Protein AF-A0A974UAM2-F1 (afdb_monomer_lite)

Secondary structure (DSSP, 8-state):
--HHHHHHHHHHHHHHHHHH-HHHHHHHHH-HHHHHHH-BTTB-----HHHHHHHHH---SSHHHHHHHHHT-

Foldseek 3Di:
DCPVVLLVVLLVVLLVQVVVDVVLVVVCQVFVLVSQCVDGPPDHRPDDPVLSVQSRPDHDPGSVSSSVSNVVD

Structure (mmCIF, N/CA/C/O backbone):
data_AF-A0A974UAM2-F1
#
_entry.id   AF-A0A974UAM2-F1
#
loop_
_atom_site.group_PDB
_atom_site.id
_atom_site.type_symbol
_atom_site.label_atom_id
_atom_site.label_alt_id
_atom_site.label_comp_id
_atom_site.label_asym_id
_atom_site.label_entity_id
_atom_site.label_seq_id
_atom_site.pdbx_PDB_ins_code
_atom_site.Cartn_x
_atom_site.Cartn_y
_atom_site.Cartn_z
_atom_site.occupancy
_atom_site.B_iso_or_equiv
_atom_site.auth_seq_id
_atom_site.auth_comp_id
_atom_site.auth_asym_id
_atom_site.auth_atom_id
_atom_site.pdbx_PDB_model_num
ATOM 1 N N . MET A 1 1 ? -3.353 1.791 23.761 1.00 47.03 1 MET A N 1
ATOM 2 C CA . MET A 1 1 ? -2.699 2.874 22.987 1.00 47.03 1 MET A CA 1
ATOM 3 C C . MET A 1 1 ? -1.874 2.369 21.782 1.00 47.03 1 MET A C 1
ATOM 5 O O . MET A 1 1 ? -1.142 3.151 21.203 1.00 47.03 1 MET A O 1
ATOM 9 N N . THR A 1 2 ? -2.007 1.112 21.325 1.00 56.75 2 THR A N 1
ATOM 10 C CA . THR A 1 2 ? -1.060 0.481 20.369 1.00 56.75 2 THR A CA 1
ATOM 11 C C . THR A 1 2 ? -1.511 0.385 18.902 1.00 56.75 2 THR A C 1
ATOM 13 O O . THR A 1 2 ? -0.677 0.139 18.038 1.00 56.75 2 THR A O 1
ATOM 16 N N . LYS A 1 3 ? -2.795 0.593 18.571 1.00 58.38 3 LYS A N 1
ATOM 17 C CA . LYS A 1 3 ? -3.332 0.301 17.221 1.00 58.38 3 LYS A CA 1
ATOM 18 C C . LYS A 1 3 ? -2.695 1.113 16.079 1.00 58.38 3 LYS A C 1
ATOM 20 O O . LYS A 1 3 ? -2.467 0.551 15.015 1.00 58.38 3 LYS A O 1
ATOM 25 N N . ASN A 1 4 ? -2.367 2.390 16.291 1.00 68.50 4 ASN A N 1
ATOM 26 C CA . ASN A 1 4 ? -1.816 3.246 15.228 1.00 68.50 4 ASN A CA 1
ATOM 27 C C . ASN A 1 4 ? -0.395 2.859 14.801 1.00 68.50 4 ASN A C 1
ATOM 29 O O . ASN A 1 4 ? -0.063 2.972 13.626 1.00 68.50 4 ASN A O 1
ATOM 33 N N . PHE A 1 5 ? 0.438 2.389 15.731 1.00 76.56 5 PHE A N 1
ATOM 34 C CA . PHE A 1 5 ? 1.834 2.066 15.431 1.00 76.56 5 PHE A CA 1
ATOM 35 C C . PHE A 1 5 ? 1.953 0.854 14.498 1.00 76.56 5 PHE A C 1
ATOM 37 O O . PHE A 1 5 ? 2.738 0.875 13.554 1.00 76.56 5 PHE A O 1
ATOM 44 N N . HIS A 1 6 ? 1.111 -0.164 14.704 1.00 82.06 6 HIS A N 1
ATOM 45 C CA . HIS A 1 6 ? 1.080 -1.345 13.840 1.00 82.06 6 HIS A CA 1
ATOM 46 C C . HIS A 1 6 ? 0.667 -1.004 12.404 1.00 82.06 6 HIS A C 1
ATOM 48 O O . HIS A 1 6 ? 1.281 -1.493 11.466 1.00 82.06 6 HIS A O 1
ATOM 54 N N . ILE A 1 7 ? -0.315 -0.115 12.216 1.00 84.38 7 ILE A N 1
ATOM 55 C CA . ILE A 1 7 ? -0.753 0.299 10.872 1.00 84.38 7 ILE A CA 1
ATOM 56 C C . ILE A 1 7 ? 0.373 1.036 10.134 1.00 84.38 7 ILE A C 1
ATOM 58 O O . ILE A 1 7 ? 0.634 0.758 8.968 1.00 84.38 7 ILE A O 1
ATOM 62 N N . GLN A 1 8 ? 1.090 1.927 10.822 1.00 86.38 8 GLN A N 1
ATOM 63 C CA . GLN A 1 8 ? 2.220 2.659 10.240 1.00 86.38 8 GLN A CA 1
ATOM 64 C C . GLN A 1 8 ? 3.389 1.731 9.864 1.00 86.38 8 GLN A C 1
ATOM 66 O O . GLN A 1 8 ? 4.046 1.940 8.840 1.00 86.38 8 GLN A O 1
ATOM 71 N N . GLN A 1 9 ? 3.629 0.673 10.648 1.00 89.44 9 GLN A N 1
ATOM 72 C CA . GLN A 1 9 ? 4.594 -0.369 10.287 1.00 89.44 9 GLN A CA 1
ATOM 73 C C . GLN A 1 9 ? 4.155 -1.144 9.044 1.00 89.44 9 GLN A C 1
ATOM 75 O O . GLN A 1 9 ? 4.970 -1.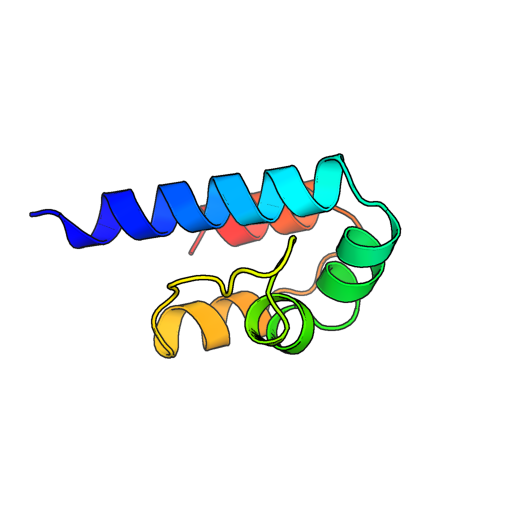345 8.147 1.00 89.44 9 GLN A O 1
ATOM 80 N N . GLU A 1 10 ? 2.879 -1.518 8.948 1.00 90.50 10 GLU A N 1
ATOM 81 C CA . GLU A 1 10 ? 2.341 -2.210 7.773 1.00 90.50 10 GLU A CA 1
ATOM 82 C C . GLU A 1 10 ? 2.409 -1.340 6.514 1.00 90.50 10 GLU A C 1
ATOM 84 O O . GLU A 1 10 ? 2.786 -1.827 5.451 1.00 90.50 10 GLU A O 1
ATOM 89 N N . PHE A 1 11 ? 2.136 -0.038 6.628 1.00 90.56 11 PHE A N 1
ATOM 90 C CA . PHE A 1 11 ? 2.312 0.916 5.530 1.00 90.56 11 PHE A CA 1
ATOM 91 C C . PHE A 1 11 ? 3.773 1.046 5.115 1.00 90.56 11 PHE A C 1
ATOM 93 O O . PHE A 1 11 ? 4.079 0.995 3.925 1.00 90.56 11 PHE A O 1
ATOM 100 N N . SER A 1 12 ? 4.689 1.136 6.079 1.00 90.69 12 SER A N 1
ATOM 101 C CA . SER A 1 12 ? 6.124 1.137 5.788 1.00 90.69 12 SER A CA 1
ATOM 102 C C . SER A 1 12 ? 6.530 -0.146 5.057 1.00 90.69 12 SER A C 1
ATOM 104 O O . SER A 1 12 ? 7.189 -0.078 4.023 1.00 90.69 12 SER A O 1
ATOM 106 N N . ARG A 1 13 ? 6.061 -1.311 5.524 1.00 91.62 13 ARG A N 1
ATOM 107 C CA . ARG A 1 13 ? 6.322 -2.625 4.915 1.00 91.62 13 ARG A CA 1
ATOM 108 C C . ARG A 1 13 ? 5.760 -2.714 3.493 1.00 91.62 13 ARG A C 1
ATOM 110 O O . ARG A 1 13 ? 6.447 -3.196 2.592 1.00 91.62 13 ARG A O 1
ATOM 117 N N . LEU A 1 14 ? 4.549 -2.200 3.278 1.00 91.38 14 LEU A N 1
ATOM 118 C CA . LEU A 1 14 ? 3.877 -2.123 1.979 1.00 91.38 14 LEU A CA 1
ATOM 119 C C . LEU A 1 14 ? 4.664 -1.256 0.989 1.00 91.38 14 LEU A C 1
ATOM 121 O O . LEU A 1 14 ? 4.903 -1.664 -0.150 1.00 91.38 14 LEU A O 1
ATOM 125 N N . LEU A 1 15 ? 5.103 -0.076 1.431 1.00 92.12 15 LEU A N 1
ATOM 126 C CA . LEU A 1 15 ? 5.914 0.827 0.621 1.00 92.12 15 LEU A CA 1
ATOM 127 C C . LEU A 1 15 ? 7.278 0.207 0.314 1.00 92.12 15 LEU A C 1
ATOM 129 O O . LEU A 1 15 ? 7.683 0.201 -0.846 1.00 92.12 15 LEU A O 1
ATOM 133 N N . THR A 1 16 ? 7.957 -0.390 1.298 1.00 92.88 16 THR A N 1
ATOM 134 C CA . THR A 1 16 ? 9.224 -1.103 1.082 1.00 92.88 16 THR A CA 1
ATOM 135 C C . THR A 1 16 ? 9.070 -2.212 0.045 1.00 92.88 16 THR A C 1
ATOM 137 O O . THR A 1 16 ? 9.874 -2.276 -0.883 1.00 92.88 16 THR A O 1
ATOM 140 N N . ALA A 1 17 ? 8.016 -3.030 0.132 1.00 92.69 17 ALA A N 1
ATOM 141 C CA . ALA A 1 17 ? 7.711 -4.068 -0.852 1.00 92.69 17 ALA A CA 1
ATOM 142 C C . ALA A 1 17 ? 7.566 -3.499 -2.275 1.00 92.69 17 ALA A C 1
ATOM 144 O O . ALA A 1 17 ? 8.111 -4.050 -3.233 1.00 92.69 17 ALA A O 1
ATOM 145 N N . ALA A 1 18 ? 6.884 -2.361 -2.418 1.00 92.81 18 ALA A N 1
ATOM 146 C CA . ALA A 1 18 ? 6.728 -1.674 -3.698 1.00 92.81 18 ALA A CA 1
ATOM 147 C C . ALA A 1 18 ? 8.019 -0.996 -4.196 1.00 92.81 18 ALA A C 1
ATOM 149 O O . ALA A 1 18 ? 8.208 -0.853 -5.406 1.00 92.81 18 ALA A O 1
ATOM 150 N N . VAL A 1 19 ? 8.928 -0.594 -3.304 1.00 93.12 19 VAL A N 1
ATOM 151 C CA . VAL A 1 19 ? 10.249 -0.074 -3.690 1.00 93.12 19 VAL A CA 1
ATOM 152 C C . VAL A 1 19 ? 11.137 -1.198 -4.228 1.00 93.12 19 VAL A C 1
ATOM 154 O O . VAL A 1 19 ? 11.735 -1.038 -5.290 1.00 93.12 19 VAL A O 1
ATOM 157 N N . ILE A 1 20 ? 11.207 -2.338 -3.532 1.00 93.81 20 ILE A N 1
ATOM 158 C CA . ILE A 1 20 ? 12.128 -3.433 -3.888 1.00 93.81 20 ILE A CA 1
ATOM 159 C C . ILE A 1 20 ? 11.595 -4.339 -5.005 1.00 93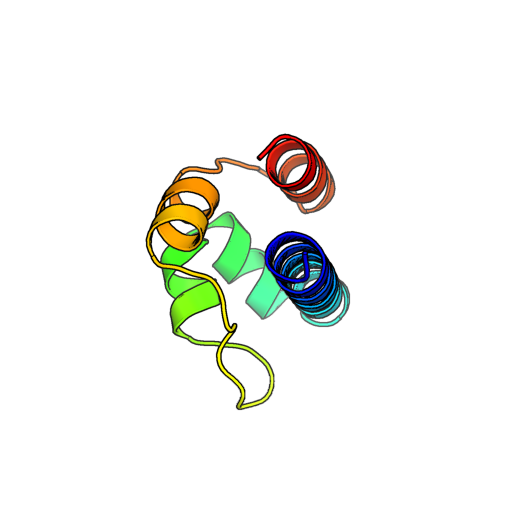.81 20 ILE A C 1
ATOM 161 O O . ILE A 1 20 ? 12.378 -5.008 -5.676 1.00 93.81 20 ILE A O 1
ATOM 165 N N . ASN A 1 21 ? 10.276 -4.378 -5.223 1.00 92.50 21 ASN A N 1
ATOM 166 C CA . ASN A 1 21 ? 9.651 -5.234 -6.226 1.00 92.50 21 ASN A CA 1
ATOM 167 C C . ASN A 1 21 ? 8.761 -4.425 -7.181 1.00 92.50 21 ASN A C 1
ATOM 169 O O . ASN A 1 21 ? 7.615 -4.078 -6.885 1.00 92.50 21 ASN A O 1
ATOM 173 N N . GLY A 1 22 ? 9.278 -4.178 -8.387 1.00 91.12 22 GLY A N 1
ATOM 174 C CA . GLY A 1 22 ? 8.568 -3.428 -9.424 1.00 91.12 22 GLY A CA 1
ATOM 175 C C . GLY A 1 22 ? 7.282 -4.098 -9.925 1.00 91.12 22 GLY A C 1
ATOM 176 O O . GLY A 1 22 ? 6.363 -3.392 -10.345 1.00 91.12 22 GLY A O 1
ATOM 177 N N . SER A 1 23 ? 7.182 -5.429 -9.860 1.00 90.94 23 SER A N 1
ATOM 178 C CA . SER A 1 23 ? 5.963 -6.168 -10.219 1.00 90.94 23 SER A CA 1
ATOM 179 C C . SER A 1 23 ? 4.881 -5.989 -9.158 1.00 90.94 23 SER A C 1
ATOM 181 O O . SER A 1 23 ? 3.738 -5.689 -9.502 1.00 90.94 23 SER A O 1
ATOM 183 N N . PHE A 1 24 ? 5.251 -6.077 -7.876 1.00 91.69 24 PHE A N 1
ATOM 184 C CA . PHE A 1 24 ? 4.347 -5.774 -6.766 1.00 91.69 24 PHE A CA 1
ATOM 185 C C . PHE A 1 24 ? 3.873 -4.323 -6.827 1.00 91.69 24 PHE A C 1
ATOM 187 O O . PHE A 1 24 ? 2.679 -4.075 -6.739 1.00 91.69 24 PHE A O 1
ATOM 194 N N . ARG A 1 25 ? 4.772 -3.366 -7.088 1.00 92.56 25 ARG A N 1
ATOM 195 C CA . ARG A 1 25 ? 4.403 -1.955 -7.276 1.00 92.56 25 ARG A CA 1
ATOM 196 C C . ARG A 1 25 ? 3.360 -1.761 -8.370 1.00 92.56 25 ARG A C 1
ATOM 198 O O . ARG A 1 25 ? 2.383 -1.056 -8.159 1.00 92.56 25 ARG A O 1
ATOM 205 N N . LYS A 1 26 ? 3.552 -2.380 -9.540 1.00 92.38 26 LYS A N 1
ATOM 206 C CA . LYS A 1 26 ? 2.568 -2.312 -10.632 1.00 92.38 26 LY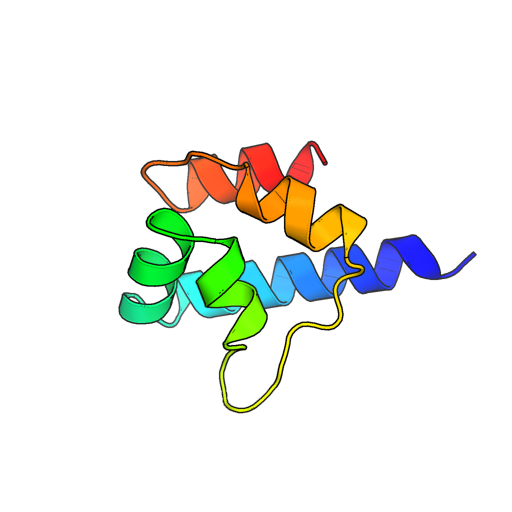S A CA 1
ATOM 207 C C . LYS A 1 26 ? 1.228 -2.916 -10.210 1.00 92.38 26 LYS A C 1
ATOM 209 O O . LYS A 1 26 ? 0.189 -2.337 -10.509 1.00 92.38 26 LYS A O 1
ATOM 214 N N . ALA A 1 27 ? 1.246 -4.041 -9.495 1.00 92.00 27 ALA A N 1
ATOM 215 C CA . ALA A 1 27 ? 0.033 -4.654 -8.962 1.00 92.00 27 ALA A CA 1
ATOM 216 C C . ALA A 1 27 ? -0.668 -3.752 -7.932 1.00 92.00 27 ALA A C 1
ATOM 218 O O . ALA A 1 27 ? -1.882 -3.595 -8.007 1.00 92.00 27 ALA A O 1
ATOM 219 N N . LEU A 1 28 ? 0.093 -3.120 -7.034 1.00 92.31 28 LEU A N 1
ATOM 220 C CA . LEU A 1 28 ? -0.392 -2.199 -6.008 1.00 92.31 28 LEU A CA 1
ATOM 221 C C . LEU A 1 28 ? -1.044 -0.956 -6.619 1.00 92.31 28 LEU A C 1
ATOM 223 O O . LEU A 1 28 ? -2.136 -0.589 -6.211 1.00 92.31 28 LEU A O 1
ATOM 227 N N . LEU A 1 29 ? -0.416 -0.340 -7.625 1.00 91.69 29 LEU A N 1
ATOM 228 C CA . LEU A 1 29 ? -0.966 0.841 -8.302 1.00 91.69 29 LEU A CA 1
ATOM 229 C C . LEU A 1 29 ? -2.191 0.503 -9.166 1.00 91.69 29 LEU A C 1
ATOM 231 O O . LEU A 1 29 ? -3.103 1.313 -9.293 1.00 91.69 29 LEU A O 1
ATOM 235 N N . ASN A 1 30 ? -2.236 -0.700 -9.748 1.00 92.31 30 ASN A N 1
ATOM 236 C CA . ASN A 1 30 ? -3.371 -1.141 -10.558 1.00 92.31 30 ASN A CA 1
ATOM 237 C C . ASN A 1 30 ? -4.577 -1.568 -9.702 1.00 92.31 30 ASN A C 1
ATOM 239 O O . ASN A 1 30 ? -5.723 -1.256 -10.023 1.00 92.31 30 ASN A O 1
ATOM 243 N N . ASN A 1 31 ? -4.332 -2.321 -8.626 1.00 91.00 31 ASN A N 1
ATOM 244 C CA . ASN A 1 31 ? -5.361 -2.791 -7.706 1.00 91.00 31 ASN A CA 1
ATOM 245 C C . ASN A 1 31 ? -4.785 -2.966 -6.285 1.00 91.00 31 ASN A C 1
ATOM 247 O O . ASN A 1 31 ? -4.338 -4.065 -5.926 1.00 91.00 31 ASN A O 1
ATOM 251 N N . PRO A 1 32 ? -4.815 -1.900 -5.465 1.00 90.31 32 PRO A N 1
ATOM 252 C CA . PRO A 1 32 ? -4.172 -1.918 -4.159 1.00 90.31 32 PRO A CA 1
ATOM 253 C C . PRO A 1 32 ? -4.793 -2.937 -3.202 1.00 90.31 32 PRO A C 1
ATOM 255 O O . PRO A 1 32 ? -4.065 -3.649 -2.514 1.00 90.31 32 PRO A O 1
ATOM 258 N N . GLY A 1 33 ? -6.117 -3.103 -3.229 1.00 89.31 33 GLY A N 1
ATOM 259 C CA . GLY A 1 33 ? -6.810 -4.098 -2.407 1.00 89.31 33 GLY A CA 1
ATOM 260 C C . GLY A 1 33 ? -6.371 -5.528 -2.706 1.00 89.31 33 GLY A C 1
ATOM 261 O O . GLY A 1 33 ? -6.072 -6.300 -1.793 1.00 89.31 33 GLY A O 1
ATOM 262 N N . LYS A 1 34 ? -6.250 -5.875 -3.993 1.00 89.31 34 LYS A N 1
ATOM 263 C CA . LYS A 1 34 ? -5.780 -7.204 -4.400 1.00 89.31 34 LYS A CA 1
ATOM 264 C C . LYS A 1 34 ? -4.314 -7.426 -4.031 1.00 89.31 34 LYS A C 1
ATOM 266 O O . LYS A 1 34 ? -3.971 -8.524 -3.599 1.00 89.31 34 LYS A O 1
ATOM 271 N N . ALA A 1 35 ? -3.461 -6.416 -4.191 1.00 90.56 35 ALA A N 1
ATOM 272 C CA . ALA A 1 35 ? -2.045 -6.511 -3.837 1.00 90.56 35 ALA A CA 1
ATOM 273 C C . ALA A 1 35 ? -1.853 -6.735 -2.329 1.00 90.56 35 ALA A C 1
ATOM 275 O O . ALA A 1 35 ? -1.097 -7.616 -1.933 1.00 90.56 35 ALA A O 1
ATOM 276 N N . ILE A 1 36 ? -2.605 -6.011 -1.499 1.00 90.25 36 ILE A N 1
ATOM 277 C CA . ILE A 1 36 ? -2.582 -6.161 -0.040 1.00 90.25 36 ILE A CA 1
ATOM 278 C C . ILE A 1 36 ? -3.116 -7.534 0.379 1.00 90.25 36 ILE A C 1
ATOM 280 O O . ILE A 1 36 ? -2.477 -8.231 1.163 1.00 90.25 36 ILE A O 1
ATOM 284 N N . SER A 1 37 ? -4.243 -7.971 -0.190 1.00 86.56 37 SER A N 1
ATOM 285 C CA . SER A 1 37 ? -4.818 -9.287 0.119 1.00 86.56 37 SER A CA 1
ATOM 286 C C . SER A 1 37 ? -3.944 -10.454 -0.349 1.00 86.56 37 SER A C 1
ATOM 288 O O . SER A 1 37 ? -4.049 -11.541 0.211 1.00 86.56 37 SER A O 1
ATOM 290 N N . SER A 1 38 ? -3.112 -10.250 -1.374 1.00 86.69 38 SER A N 1
ATOM 291 C CA . SER A 1 38 ? -2.159 -11.264 -1.849 1.00 86.69 38 SER A CA 1
ATOM 292 C C . SER A 1 38 ? -0.913 -11.346 -0.964 1.00 86.69 38 SER A C 1
ATOM 294 O O . SER A 1 38 ? -0.188 -12.337 -1.028 1.00 86.69 38 SER A O 1
ATOM 296 N N . GLY A 1 39 ? -0.663 -10.319 -0.147 1.00 87.88 39 GLY A N 1
ATOM 297 C CA . GLY A 1 39 ? 0.531 -10.224 0.677 1.00 87.88 39 GLY A CA 1
ATOM 298 C C . GLY A 1 39 ? 1.807 -9.967 -0.125 1.00 87.88 39 GLY A C 1
ATOM 299 O O . GLY A 1 39 ? 1.795 -9.731 -1.336 1.00 87.88 39 GLY A O 1
ATOM 300 N N . PHE A 1 40 ? 2.938 -10.006 0.571 1.00 88.38 40 PHE A N 1
ATOM 301 C CA . PHE A 1 40 ? 4.261 -9.860 -0.015 1.00 88.38 40 PHE A CA 1
ATOM 302 C C . PHE A 1 40 ? 5.270 -10.765 0.696 1.00 88.38 40 PHE A C 1
ATOM 304 O O . PHE A 1 40 ? 5.281 -10.860 1.919 1.00 88.38 40 PHE A O 1
ATOM 311 N N . GLY A 1 41 ? 6.135 -11.440 -0.069 1.00 81.38 41 GLY A N 1
ATOM 312 C CA . GLY A 1 41 ? 7.190 -12.286 0.503 1.00 81.38 41 GLY A CA 1
ATOM 313 C C . GLY A 1 41 ? 6.688 -13.524 1.258 1.00 81.38 41 GLY A C 1
ATOM 314 O O . GLY A 1 41 ? 7.426 -14.066 2.070 1.00 81.38 41 GLY A O 1
ATOM 315 N N . GLY A 1 42 ? 5.453 -13.970 0.999 1.00 84.25 42 GLY A N 1
ATOM 316 C CA . GLY A 1 42 ? 4.830 -15.101 1.699 1.00 84.25 42 GLY A CA 1
ATOM 317 C C . GLY A 1 42 ? 4.050 -14.715 2.960 1.00 84.25 42 GLY A C 1
ATOM 318 O O . GLY A 1 42 ? 3.465 -15.588 3.592 1.00 84.25 42 GLY A O 1
ATOM 319 N N . GLU A 1 43 ? 3.992 -13.426 3.300 1.00 86.94 43 GLU A N 1
ATOM 320 C CA . GLU A 1 43 ? 3.226 -12.910 4.435 1.00 86.94 43 GLU A CA 1
ATOM 321 C C . GLU A 1 43 ? 2.097 -11.985 3.974 1.00 86.94 43 GLU A C 1
ATOM 323 O O . GLU A 1 43 ? 2.260 -11.192 3.045 1.00 86.94 43 GLU A O 1
ATOM 328 N N . ALA A 1 44 ? 0.947 -12.069 4.644 1.00 87.94 44 ALA A N 1
ATOM 329 C CA . ALA A 1 44 ? -0.160 -11.141 4.446 1.00 87.94 44 ALA A CA 1
ATOM 330 C C . ALA A 1 44 ? 0.043 -9.869 5.278 1.00 87.94 44 ALA A C 1
ATOM 332 O O . ALA A 1 44 ? 0.610 -9.916 6.370 1.00 87.94 44 ALA A O 1
ATOM 333 N N . PHE A 1 45 ? -0.466 -8.742 4.780 1.00 89.31 45 PHE A N 1
ATOM 334 C CA . PHE A 1 45 ? -0.488 -7.509 5.559 1.00 89.31 45 PHE A CA 1
ATOM 335 C C . PHE A 1 45 ? -1.579 -7.581 6.627 1.00 89.31 45 PHE A C 1
ATOM 337 O O . PHE A 1 45 ? -2.725 -7.933 6.341 1.00 89.31 45 PHE A O 1
ATOM 344 N N . ASN A 1 46 ? -1.244 -7.201 7.853 1.00 88.38 46 ASN A N 1
ATOM 345 C CA . ASN A 1 46 ? -2.141 -7.230 8.999 1.00 88.38 46 ASN A CA 1
ATOM 346 C C . ASN A 1 46 ? -2.903 -5.902 9.145 1.00 88.38 46 ASN A C 1
ATOM 348 O O . ASN A 1 46 ? -2.860 -5.229 10.178 1.00 88.38 46 ASN A O 1
ATOM 352 N N . LEU A 1 47 ? -3.581 -5.502 8.068 1.00 87.00 47 LEU A N 1
ATOM 353 C CA . LEU A 1 47 ? -4.400 -4.295 8.006 1.00 87.00 47 LEU A CA 1
ATOM 354 C C . LEU A 1 47 ? -5.866 -4.640 8.296 1.00 87.00 47 LEU A C 1
ATOM 356 O O . LEU A 1 47 ? -6.409 -5.611 7.773 1.00 87.00 47 LEU A O 1
ATOM 360 N N . GLY A 1 48 ? -6.531 -3.826 9.119 1.00 86.12 48 GLY A N 1
ATOM 361 C CA . GLY A 1 48 ? -7.965 -3.984 9.373 1.00 86.12 48 GLY A CA 1
ATOM 362 C C . GLY A 1 48 ? -8.797 -3.741 8.110 1.00 86.12 48 GLY A C 1
ATOM 363 O O . GLY A 1 48 ? -8.397 -2.961 7.249 1.00 86.12 48 GLY A O 1
ATOM 364 N N . ALA A 1 49 ? -9.979 -4.358 8.017 1.00 86.44 49 ALA A N 1
ATOM 365 C CA . ALA A 1 49 ? -10.843 -4.264 6.834 1.00 86.44 49 ALA A CA 1
ATOM 366 C C . ALA A 1 49 ? -11.173 -2.813 6.417 1.00 86.44 49 ALA A C 1
ATOM 368 O O . ALA A 1 49 ? -11.158 -2.510 5.228 1.00 86.44 49 ALA A O 1
ATOM 369 N N . ASP A 1 50 ? -11.390 -1.908 7.381 1.00 87.69 50 ASP A N 1
ATOM 370 C CA . ASP A 1 50 ? -11.600 -0.473 7.115 1.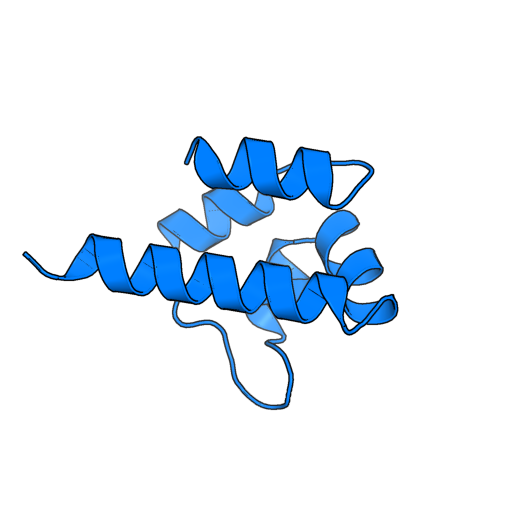00 87.69 50 ASP A CA 1
ATOM 371 C C . ASP A 1 50 ? -10.392 0.158 6.407 1.00 87.69 50 ASP A C 1
ATOM 373 O O . ASP A 1 50 ? -10.532 0.812 5.375 1.00 87.69 50 ASP A O 1
ATOM 377 N N . VAL A 1 51 ? -9.185 -0.121 6.909 1.00 88.31 51 VAL A N 1
ATOM 378 C CA . VAL A 1 51 ? -7.932 0.386 6.339 1.00 88.31 51 VAL A CA 1
ATOM 379 C C . VAL A 1 51 ? -7.714 -0.194 4.947 1.00 88.31 51 VAL A C 1
ATOM 381 O O . VAL A 1 51 ? -7.413 0.550 4.020 1.00 88.31 51 VAL A O 1
ATOM 384 N N . VAL A 1 52 ? -7.930 -1.499 4.761 1.00 89.12 52 VAL A N 1
ATOM 385 C CA . VAL A 1 52 ? -7.835 -2.134 3.438 1.00 89.12 52 VAL A CA 1
ATOM 386 C C . VAL A 1 52 ? -8.802 -1.480 2.453 1.00 89.12 52 VAL A C 1
ATOM 388 O O . VAL A 1 52 ? -8.414 -1.221 1.317 1.00 89.12 52 VAL A O 1
ATOM 391 N N . GLN A 1 53 ? -10.029 -1.159 2.867 1.00 90.12 53 GLN A N 1
ATOM 392 C CA . GLN A 1 53 ? -11.014 -0.500 2.008 1.00 90.12 53 GLN A CA 1
ATOM 393 C C . GLN A 1 53 ? -10.583 0.923 1.615 1.00 90.12 53 GLN A C 1
ATOM 395 O O . GLN A 1 53 ? -10.696 1.300 0.444 1.00 90.12 53 GLN A O 1
ATOM 400 N N . ARG A 1 54 ? -10.027 1.692 2.560 1.00 89.62 54 ARG A N 1
ATOM 401 C CA . ARG A 1 54 ? -9.459 3.021 2.283 1.00 89.62 54 ARG A CA 1
ATOM 402 C C . ARG A 1 54 ? -8.282 2.940 1.316 1.00 89.62 54 ARG A C 1
ATOM 404 O O . ARG A 1 54 ? -8.287 3.618 0.294 1.00 89.62 54 ARG A O 1
ATOM 411 N N . VAL A 1 55 ? -7.325 2.047 1.573 1.00 89.69 55 VAL A N 1
ATOM 412 C CA . VAL A 1 55 ? -6.155 1.861 0.703 1.00 89.69 55 VAL A CA 1
ATOM 413 C C . VAL A 1 55 ? -6.561 1.342 -0.680 1.00 89.69 55 VAL A C 1
ATOM 415 O O . VAL A 1 55 ? -6.002 1.763 -1.687 1.00 89.69 55 VAL A O 1
ATOM 418 N N . SER A 1 56 ? -7.590 0.495 -0.764 1.00 89.94 56 SER A N 1
ATOM 419 C CA . SER A 1 56 ? -8.157 0.022 -2.038 1.00 89.94 56 SER A CA 1
ATOM 420 C C . SER A 1 56 ? -8.786 1.139 -2.874 1.00 89.94 56 SER A C 1
ATOM 422 O O . SER A 1 56 ? -8.926 0.985 -4.087 1.00 89.94 56 SER A O 1
ATOM 424 N N . SER A 1 57 ? -9.173 2.246 -2.235 1.00 90.62 57 SER A N 1
ATOM 425 C CA . SER A 1 57 ? -9.771 3.412 -2.889 1.00 90.62 57 SER A CA 1
ATOM 426 C C . SER A 1 57 ? -8.726 4.411 -3.398 1.00 90.62 57 SER A C 1
ATOM 428 O O . SER A 1 57 ? -9.074 5.293 -4.182 1.00 90.62 57 SER A O 1
ATOM 430 N N . ILE A 1 58 ? -7.456 4.261 -3.002 1.00 90.31 58 ILE A N 1
ATOM 431 C CA . ILE A 1 58 ? -6.351 5.102 -3.473 1.00 90.31 58 ILE A CA 1
ATOM 432 C C . ILE A 1 58 ? -6.159 4.896 -4.977 1.00 90.31 58 ILE A C 1
ATOM 434 O O . ILE A 1 58 ? -6.012 3.774 -5.470 1.00 90.31 58 ILE A O 1
ATOM 438 N N . ARG A 1 59 ? -6.127 6.007 -5.715 1.00 87.81 59 ARG A N 1
ATOM 439 C CA . ARG A 1 59 ? -5.827 6.046 -7.149 1.00 87.81 59 ARG A CA 1
ATOM 440 C C . ARG A 1 59 ? -4.563 6.873 -7.335 1.00 87.81 59 ARG A C 1
ATOM 442 O O . ARG A 1 59 ? -4.595 8.092 -7.211 1.00 87.81 59 ARG A O 1
ATOM 449 N N . ALA A 1 60 ? -3.455 6.195 -7.609 1.00 89.56 60 ALA A N 1
ATOM 450 C CA . ALA A 1 60 ? -2.148 6.813 -7.784 1.00 89.56 60 ALA A CA 1
ATOM 451 C C . ALA A 1 60 ? -1.469 6.268 -9.042 1.00 89.56 60 ALA A C 1
ATOM 453 O O . ALA A 1 60 ? -1.559 5.075 -9.335 1.00 89.56 60 ALA A O 1
ATOM 454 N N . ASN A 1 61 ? -0.760 7.130 -9.769 1.00 89.00 61 ASN A N 1
ATOM 455 C CA . ASN A 1 61 ? -0.046 6.738 -10.990 1.00 89.00 61 ASN A CA 1
ATOM 456 C C . ASN A 1 61 ? 1.384 6.268 -10.706 1.00 89.00 61 ASN A C 1
ATOM 458 O O . ASN A 1 61 ? 2.020 5.608 -11.530 1.00 89.00 61 ASN A O 1
ATOM 462 N N . ASN A 1 62 ? 1.910 6.620 -9.536 1.00 91.19 62 ASN A N 1
ATOM 463 C CA . ASN A 1 62 ? 3.256 6.286 -9.105 1.00 91.19 62 ASN A CA 1
ATOM 464 C C . ASN A 1 62 ? 3.303 6.062 -7.587 1.00 91.19 62 ASN A C 1
ATOM 466 O O . ASN A 1 62 ? 2.360 6.358 -6.856 1.00 91.19 62 ASN A O 1
ATOM 470 N N . LEU A 1 63 ? 4.421 5.505 -7.113 1.00 90.69 63 LEU A N 1
ATOM 471 C CA . LEU A 1 63 ? 4.584 5.156 -5.702 1.00 90.69 63 LEU A CA 1
ATOM 472 C C . LEU A 1 63 ? 4.629 6.384 -4.782 1.00 90.69 63 LEU A C 1
ATOM 474 O O . LEU A 1 63 ? 4.203 6.278 -3.639 1.00 90.69 63 LEU A O 1
ATOM 478 N N . ALA A 1 64 ? 5.125 7.527 -5.264 1.00 91.25 64 ALA A N 1
ATOM 479 C CA . ALA A 1 64 ? 5.184 8.746 -4.463 1.00 91.25 64 ALA A CA 1
ATOM 480 C C . ALA A 1 64 ? 3.773 9.285 -4.188 1.00 91.25 64 ALA A C 1
ATOM 482 O O . ALA A 1 64 ? 3.423 9.486 -3.032 1.00 91.25 64 ALA A O 1
ATOM 483 N N . GLU A 1 65 ? 2.933 9.398 -5.222 1.00 91.88 65 GLU A N 1
ATOM 484 C CA . GLU A 1 65 ? 1.512 9.751 -5.082 1.00 91.88 65 GLU A CA 1
ATOM 485 C C . GLU A 1 65 ? 0.769 8.777 -4.167 1.00 91.88 65 GLU A C 1
ATOM 487 O O . GLU A 1 65 ? -0.022 9.196 -3.323 1.00 91.88 65 GLU A O 1
ATOM 492 N N . PHE A 1 66 ? 1.042 7.477 -4.313 1.00 92.31 66 PHE A N 1
ATOM 493 C CA . PHE A 1 66 ? 0.447 6.461 -3.454 1.00 92.31 66 PHE A CA 1
ATOM 494 C C . PHE A 1 66 ? 0.852 6.665 -1.991 1.00 92.31 66 PHE A C 1
ATOM 496 O O . PHE A 1 66 ? -0.006 6.632 -1.116 1.00 92.31 66 PHE A O 1
ATOM 503 N N . ALA A 1 67 ? 2.139 6.904 -1.719 1.00 91.12 67 ALA A N 1
ATOM 504 C CA . ALA A 1 67 ? 2.649 7.140 -0.372 1.00 91.12 67 ALA A CA 1
ATOM 505 C C . ALA A 1 67 ? 2.069 8.415 0.256 1.00 91.12 67 ALA A C 1
ATOM 507 O O . ALA A 1 67 ? 1.730 8.400 1.437 1.00 91.12 67 ALA A O 1
ATOM 508 N N . THR A 1 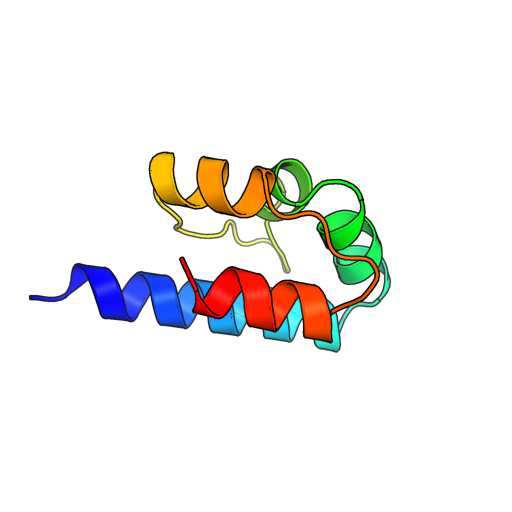68 ? 1.906 9.486 -0.528 1.00 90.94 68 THR A N 1
ATOM 509 C CA . THR A 1 68 ? 1.253 10.719 -0.073 1.00 90.94 68 THR A CA 1
ATOM 510 C C . THR A 1 68 ? -0.187 10.446 0.349 1.00 90.94 68 THR A C 1
ATOM 512 O O . THR A 1 68 ? -0.520 10.688 1.505 1.00 90.94 68 THR A O 1
ATOM 515 N N . GLN A 1 69 ? -1.007 9.843 -0.519 1.00 90.75 69 GLN A N 1
ATOM 516 C CA . GLN A 1 69 ? -2.402 9.524 -0.180 1.00 90.75 69 GLN A CA 1
ATOM 517 C C . GLN A 1 69 ? -2.501 8.544 0.998 1.00 90.75 69 GLN A C 1
ATOM 519 O O . GLN A 1 69 ? -3.382 8.670 1.840 1.00 90.75 69 GLN A O 1
ATOM 524 N N . LEU A 1 70 ? -1.577 7.585 1.093 1.00 89.31 70 LEU A N 1
ATOM 525 C CA . LEU A 1 70 ? -1.508 6.635 2.205 1.00 89.31 70 LEU A CA 1
ATOM 526 C C . LEU A 1 70 ? -1.199 7.325 3.542 1.00 89.31 70 LEU A C 1
ATOM 528 O O . LEU A 1 70 ? -1.701 6.891 4.574 1.00 89.31 70 LEU A O 1
ATOM 532 N N . SER A 1 71 ? -0.380 8.382 3.531 1.00 85.81 71 SER A N 1
ATOM 533 C CA . SER A 1 71 ? -0.033 9.157 4.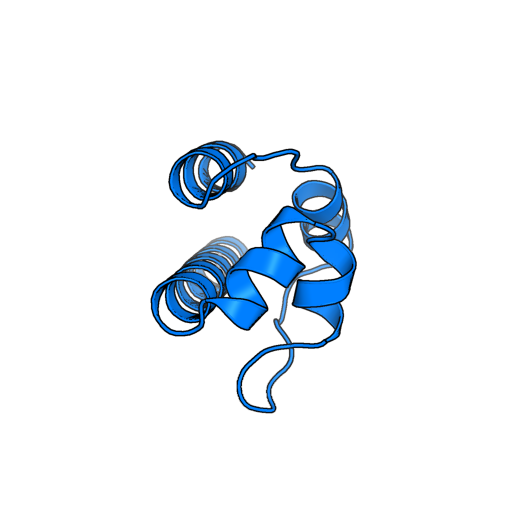731 1.00 85.81 71 SER A CA 1
ATOM 534 C C . SER A 1 71 ? -1.162 10.065 5.231 1.00 85.81 71 SER A C 1
ATOM 536 O O . SER A 1 71 ? -1.128 10.493 6.382 1.00 85.81 71 SER A O 1
ATOM 538 N N . GLU A 1 72 ? -2.159 10.333 4.385 1.00 84.44 72 GLU A N 1
ATOM 539 C CA . GLU A 1 72 ? -3.333 11.160 4.694 1.00 84.44 72 GLU A CA 1
ATOM 540 C C . GLU A 1 72 ? -4.524 10.349 5.248 1.00 84.44 72 GLU A C 1
ATOM 542 O O . GLU A 1 72 ? -5.553 10.935 5.593 1.00 84.44 72 GLU A O 1
ATOM 547 N N . LEU A 1 73 ? -4.402 9.014 5.333 1.00 79.19 73 LEU A N 1
ATOM 548 C CA . LEU A 1 73 ? -5.430 8.096 5.854 1.00 79.19 73 LEU A CA 1
ATOM 549 C C . LEU A 1 73 ? -5.474 7.998 7.383 1.00 79.19 73 LEU A C 1
ATOM 551 O O . LEU A 1 73 ? -6.617 7.833 7.887 1.00 79.19 73 LEU A O 1
#

Sequence (73 aa):
MTKNFHIQQEFSRLLTAAVINGSFRKALLNNPGKAISSGFGGEAFNLGADVVQRVSSIRANNLAEFATQLSEL

pLDDT: mean 87.53, std 8.06, range [47.03, 93.81]

Radius of gyration: 11.14 Å; chains: 1; bounding box: 24×26×34 Å